Protein AF-A0A672PD47-F1 (afdb_monomer_lite)

Structure (mmCIF, N/CA/C/O backbone):
data_AF-A0A672PD47-F1
#
_entry.id   AF-A0A672PD47-F1
#
loop_
_atom_site.group_PDB
_atom_site.id
_atom_site.type_symbol
_atom_site.label_atom_id
_atom_site.label_alt_id
_atom_site.label_comp_id
_atom_site.label_asym_id
_atom_site.label_entity_id
_atom_site.label_seq_id
_atom_site.pdbx_PDB_ins_code
_atom_site.Cartn_x
_atom_site.Cartn_y
_atom_site.Cartn_z
_atom_site.occupancy
_atom_site.B_iso_or_equiv
_atom_site.auth_seq_id
_atom_site.auth_comp_id
_atom_site.auth_asym_id
_atom_site.auth_atom_id
_atom_site.pdbx_PDB_model_num
ATOM 1 N N . SER A 1 1 ? -25.759 5.095 64.715 1.00 36.44 1 SER A N 1
ATOM 2 C CA . SER A 1 1 ? -26.522 5.433 63.502 1.00 36.44 1 SER A CA 1
ATOM 3 C C . SER A 1 1 ? -25.606 6.297 62.651 1.00 36.44 1 SER A C 1
ATOM 5 O O . SER A 1 1 ? -25.294 7.390 63.095 1.00 36.44 1 SER A O 1
ATOM 7 N N . SER A 1 2 ? -24.822 5.686 61.756 1.00 40.41 2 SER A N 1
ATOM 8 C CA . SER A 1 2 ? -25.106 5.588 60.304 1.00 40.41 2 SER A CA 1
ATOM 9 C C . SER A 1 2 ? -24.902 6.969 59.649 1.00 40.41 2 SER A C 1
ATOM 11 O O . SER A 1 2 ? -25.574 7.904 60.049 1.00 40.41 2 SER A O 1
ATOM 13 N N . GLN A 1 3 ? -23.999 7.215 58.695 1.00 40.12 3 GLN A N 1
ATOM 14 C CA . GLN A 1 3 ? -23.581 6.415 57.541 1.00 40.12 3 GLN A CA 1
ATOM 15 C C . GLN A 1 3 ? -22.171 6.828 57.069 1.00 40.12 3 GLN A C 1
ATOM 17 O O . GLN A 1 3 ? -21.961 7.986 56.721 1.00 40.12 3 GLN A O 1
ATOM 22 N N . ASP A 1 4 ? -21.265 5.859 56.930 1.00 45.44 4 ASP A N 1
ATOM 23 C CA . ASP A 1 4 ? -20.184 5.916 55.942 1.00 45.44 4 ASP A CA 1
ATOM 24 C C . ASP A 1 4 ? -20.717 5.305 54.641 1.00 45.44 4 ASP A C 1
ATOM 26 O O . ASP A 1 4 ? -21.061 4.125 54.590 1.00 45.44 4 ASP A O 1
ATOM 30 N N . SER A 1 5 ? -20.832 6.106 53.581 1.00 48.75 5 SER A N 1
ATOM 31 C CA . SER A 1 5 ? -21.160 5.597 52.242 1.00 48.75 5 SER A CA 1
ATOM 32 C C . SER A 1 5 ? -20.504 6.433 51.147 1.00 48.75 5 SER A C 1
ATOM 34 O O . SER A 1 5 ? -21.149 7.181 50.423 1.00 48.75 5 SER A O 1
ATOM 36 N N . ARG A 1 6 ? -19.188 6.276 50.990 1.00 43.69 6 ARG A N 1
ATOM 37 C CA . ARG A 1 6 ? -18.499 6.562 49.723 1.00 43.69 6 ARG A CA 1
ATOM 38 C C . ARG A 1 6 ? -17.423 5.510 49.468 1.00 43.69 6 ARG A C 1
ATOM 40 O O . ARG A 1 6 ? -16.231 5.771 49.559 1.00 43.69 6 ARG A O 1
ATOM 47 N N . SER A 1 7 ? -17.875 4.298 49.148 1.00 48.19 7 SER A N 1
ATOM 48 C CA . SER A 1 7 ? -17.037 3.314 48.462 1.00 48.19 7 SER A CA 1
ATOM 49 C C . SER A 1 7 ? -17.018 3.675 46.979 1.00 48.19 7 SER A C 1
ATOM 51 O O . SER A 1 7 ? -17.976 3.435 46.244 1.00 48.19 7 SER A O 1
ATOM 53 N N . THR A 1 8 ? -15.958 4.362 46.564 1.00 48.56 8 THR A N 1
ATOM 54 C CA . THR A 1 8 ? -15.768 4.820 45.189 1.00 48.56 8 THR A CA 1
ATOM 55 C C . THR A 1 8 ? -15.197 3.673 44.355 1.00 48.56 8 THR A C 1
ATOM 57 O O . THR A 1 8 ? -14.010 3.357 44.407 1.00 48.56 8 THR A O 1
ATOM 60 N N . CYS A 1 9 ? -16.072 3.042 43.577 1.00 49.19 9 CYS A N 1
ATOM 61 C CA . CYS A 1 9 ? -15.760 2.058 42.548 1.00 49.19 9 CYS A CA 1
ATOM 62 C C . CYS A 1 9 ? -15.026 2.737 41.366 1.00 49.19 9 CYS A C 1
ATOM 64 O O . CYS A 1 9 ? -15.639 3.067 40.358 1.00 49.19 9 CYS A O 1
ATOM 66 N N . CYS A 1 10 ? -13.721 3.005 41.500 1.00 54.19 10 CYS A N 1
ATOM 67 C CA . CYS A 1 10 ? -12.899 3.637 40.447 1.00 54.19 10 CYS A CA 1
ATOM 68 C C . CYS A 1 10 ? -11.771 2.747 39.905 1.00 54.19 10 CYS A C 1
ATOM 70 O O . CYS A 1 10 ? -10.935 3.216 39.137 1.00 54.19 10 CYS A O 1
ATOM 72 N N . VAL A 1 11 ? -11.748 1.458 40.248 1.00 57.31 11 VAL A N 1
ATOM 73 C CA . VAL A 1 11 ? -10.647 0.541 39.887 1.00 57.31 11 VAL A CA 1
ATOM 74 C C . VAL A 1 11 ? -10.564 0.269 38.367 1.00 57.31 11 VAL A C 1
ATOM 76 O O . VAL A 1 11 ? -9.574 -0.273 37.894 1.00 57.31 11 VAL A O 1
ATOM 79 N N . GLY A 1 12 ? -11.554 0.698 37.571 1.00 53.75 12 GLY A N 1
ATOM 80 C CA . GLY A 1 12 ? -11.555 0.552 36.107 1.00 53.75 12 GLY A CA 1
ATOM 81 C C . GLY A 1 12 ? -11.133 1.790 35.302 1.00 53.75 12 GLY A C 1
ATOM 82 O O . GLY A 1 12 ? -10.691 1.642 34.168 1.00 53.75 12 GLY A O 1
ATOM 83 N N . LEU A 1 13 ? -11.237 3.007 35.851 1.00 55.78 13 LEU A N 1
ATOM 84 C CA . LEU A 1 13 ? -11.046 4.244 35.069 1.00 55.78 13 LEU A CA 1
ATOM 85 C C . LEU A 1 13 ? -9.595 4.451 34.603 1.00 55.78 13 LEU A C 1
ATOM 87 O O . LEU A 1 13 ? -9.382 4.999 33.524 1.00 55.78 13 LEU A O 1
ATOM 91 N N . GLY A 1 14 ? -8.614 3.981 35.383 1.00 62.50 14 GLY A N 1
ATOM 92 C CA . GLY A 1 14 ? -7.202 3.988 34.980 1.00 62.50 14 GLY A CA 1
ATOM 93 C C . GLY A 1 14 ? -6.953 3.098 33.762 1.00 62.50 14 GLY A C 1
ATOM 94 O O . GLY A 1 14 ? -6.433 3.566 32.759 1.00 62.50 14 GLY A O 1
ATOM 95 N N . ALA A 1 15 ? -7.458 1.860 33.792 1.00 65.06 15 ALA A N 1
ATOM 96 C CA . ALA A 1 15 ? -7.307 0.914 32.688 1.00 65.06 15 ALA A CA 1
ATOM 97 C C . ALA A 1 15 ? -7.985 1.392 31.390 1.00 65.06 15 ALA A C 1
ATOM 99 O O . ALA A 1 15 ? -7.441 1.196 30.308 1.00 65.06 15 ALA A O 1
ATOM 100 N N . PHE A 1 16 ? -9.147 2.052 31.474 1.00 64.50 16 PHE A N 1
ATOM 101 C CA . PHE A 1 16 ? -9.796 2.637 30.293 1.00 64.50 16 PHE A CA 1
ATOM 102 C C . PHE A 1 16 ? -9.000 3.805 29.702 1.00 64.50 16 PHE A C 1
ATOM 104 O O . PHE A 1 16 ? -8.825 3.854 28.485 1.00 64.50 16 PHE A O 1
ATOM 111 N N . ARG A 1 17 ? -8.480 4.708 30.545 1.00 71.62 17 ARG A N 1
ATOM 112 C CA . ARG A 1 17 ? -7.630 5.820 30.095 1.00 71.62 17 ARG A CA 1
ATOM 113 C C . ARG A 1 17 ? -6.349 5.305 29.437 1.00 71.62 17 ARG A C 1
ATOM 115 O O . ARG A 1 17 ? -5.978 5.805 28.382 1.00 71.62 17 ARG A O 1
ATOM 122 N N . ASP A 1 18 ? -5.717 4.286 30.011 1.00 80.94 18 ASP A N 1
ATOM 123 C CA . ASP A 1 18 ? -4.495 3.699 29.454 1.00 80.94 18 ASP A CA 1
ATOM 124 C C . ASP A 1 18 ? -4.749 3.053 28.081 1.00 80.94 18 ASP A C 1
ATOM 126 O O . ASP A 1 18 ? -3.941 3.201 27.164 1.00 80.94 18 ASP A O 1
ATOM 130 N N . VAL A 1 19 ? -5.901 2.394 27.899 1.00 84.12 19 VAL A N 1
ATOM 131 C CA . VAL A 1 19 ? -6.319 1.832 26.602 1.00 84.12 19 VAL A CA 1
ATOM 132 C C . VAL A 1 19 ? -6.613 2.930 25.576 1.00 84.12 19 VAL A C 1
ATOM 134 O O . VAL A 1 19 ? -6.265 2.774 24.405 1.00 84.12 19 VAL A O 1
ATOM 137 N N . GLU A 1 20 ? -7.228 4.038 25.988 1.00 84.38 20 GLU A N 1
ATOM 138 C CA . GLU A 1 20 ? -7.528 5.169 25.107 1.00 84.38 20 GLU A CA 1
ATOM 139 C C . GLU A 1 20 ? -6.249 5.884 24.650 1.00 84.38 20 GLU A C 1
ATOM 141 O O . GLU A 1 20 ? -6.052 6.054 23.447 1.00 84.38 20 GLU A O 1
ATOM 146 N N . VAL A 1 21 ? -5.337 6.190 25.580 1.00 88.69 21 VAL A N 1
ATOM 147 C CA . VAL A 1 21 ? -4.015 6.770 25.281 1.00 88.69 21 VAL A CA 1
ATOM 148 C C . VAL A 1 21 ? -3.218 5.837 24.370 1.00 88.69 21 VAL A C 1
ATOM 150 O O . VAL A 1 21 ? -2.657 6.265 23.359 1.00 88.69 21 VAL A O 1
ATOM 153 N N . PHE A 1 22 ? -3.213 4.535 24.664 1.00 89.19 22 PHE A N 1
ATOM 154 C CA . PHE A 1 22 ? -2.559 3.554 23.805 1.00 89.19 22 PHE A CA 1
ATOM 155 C C . PHE A 1 22 ? -3.149 3.565 22.385 1.00 89.19 22 PHE A C 1
ATOM 157 O O . PHE A 1 22 ? -2.417 3.688 21.403 1.00 89.19 22 PHE A O 1
ATOM 164 N N . SER A 1 23 ? -4.475 3.476 22.265 1.00 88.19 23 SER A N 1
ATOM 165 C CA . SER A 1 23 ? -5.168 3.332 20.983 1.00 88.19 23 SER A CA 1
ATOM 166 C C . SER A 1 23 ? -5.149 4.603 20.128 1.00 88.19 23 SER A C 1
ATOM 168 O O . SER A 1 23 ? -5.022 4.511 18.904 1.00 88.19 23 SER A O 1
ATOM 170 N N . HIS A 1 24 ? -5.291 5.777 20.743 1.00 90.56 24 HIS A N 1
ATOM 171 C CA . HIS A 1 24 ? -5.546 7.039 20.042 1.00 90.56 24 HIS A CA 1
ATOM 172 C C . HIS A 1 24 ? -4.387 8.038 20.081 1.00 90.56 24 HIS A C 1
ATOM 174 O O . HIS A 1 24 ? -4.416 8.991 19.305 1.00 90.56 24 HIS A O 1
ATOM 180 N N . GLU A 1 25 ? -3.352 7.809 20.891 1.00 91.94 25 GLU A N 1
ATOM 181 C CA . GLU A 1 25 ? -2.162 8.670 20.930 1.00 91.94 25 GLU A CA 1
ATOM 182 C C . GLU A 1 25 ? -0.901 7.887 20.550 1.00 91.94 25 GLU A C 1
ATOM 184 O O . GLU A 1 25 ? -0.205 8.234 19.589 1.00 91.94 25 GLU A O 1
ATOM 189 N N . PHE A 1 26 ? -0.632 6.780 21.247 1.00 94.75 26 PHE A N 1
ATOM 190 C CA . PHE A 1 26 ? 0.583 5.995 21.032 1.00 94.75 26 PHE A CA 1
ATOM 191 C C . PHE A 1 26 ? 0.586 5.286 19.673 1.00 94.75 26 PHE A C 1
ATOM 193 O O . PHE A 1 26 ? 1.516 5.474 18.887 1.00 94.75 26 PHE A O 1
ATOM 200 N N . LEU A 1 27 ? -0.451 4.499 19.362 1.00 96.25 27 LEU A N 1
ATOM 201 C CA . LEU A 1 27 ? -0.507 3.739 18.110 1.00 96.25 27 LEU A CA 1
ATOM 202 C C . LEU A 1 27 ? -0.446 4.625 16.850 1.00 96.25 27 LEU A C 1
ATOM 204 O O . LEU A 1 27 ? 0.333 4.286 15.957 1.00 96.25 27 LEU A O 1
ATOM 208 N N . PRO A 1 28 ? -1.180 5.753 16.750 1.00 96.56 28 PRO A N 1
ATOM 209 C CA . PRO A 1 28 ? -1.019 6.682 15.632 1.00 96.56 28 PRO A CA 1
ATOM 210 C C . PRO A 1 28 ? 0.416 7.201 15.497 1.00 96.56 28 PRO A C 1
ATOM 212 O O . PRO A 1 28 ? 0.975 7.174 14.405 1.00 96.56 28 PRO A O 1
ATOM 215 N N . THR A 1 29 ? 1.061 7.567 16.609 1.00 96.94 29 THR A N 1
ATOM 216 C CA . THR A 1 29 ? 2.455 8.044 16.604 1.00 96.94 29 THR A CA 1
ATOM 217 C C . THR A 1 29 ? 3.435 6.976 16.104 1.00 96.94 29 THR A C 1
ATOM 219 O O . THR A 1 29 ? 4.359 7.276 15.341 1.00 96.94 29 THR A O 1
ATOM 222 N N . VAL A 1 30 ? 3.228 5.715 16.499 1.00 97.38 30 VAL A N 1
ATOM 223 C CA . VAL A 1 30 ? 4.020 4.576 16.010 1.00 97.38 30 VAL A CA 1
ATOM 224 C C . VAL A 1 30 ? 3.824 4.389 14.509 1.00 97.38 30 VAL A C 1
ATOM 226 O O . VAL A 1 30 ? 4.810 4.285 13.782 1.00 97.38 30 VAL A O 1
ATOM 229 N N . VAL A 1 31 ? 2.576 4.387 14.032 1.00 97.62 31 VAL A N 1
ATOM 230 C CA . VAL A 1 31 ? 2.265 4.275 12.599 1.00 97.62 31 VAL A CA 1
ATOM 231 C C . VAL A 1 31 ? 2.925 5.391 11.802 1.00 97.62 31 VAL A C 1
ATOM 233 O O . VAL A 1 31 ? 3.576 5.104 10.803 1.00 97.62 31 VAL A O 1
ATOM 236 N N . GLU A 1 32 ? 2.811 6.639 12.248 1.00 97.94 32 GLU A N 1
ATOM 237 C CA . GLU A 1 32 ? 3.392 7.783 11.543 1.00 97.94 32 GLU A CA 1
ATOM 238 C C . GLU A 1 32 ? 4.923 7.690 11.488 1.00 97.94 32 GLU A C 1
ATOM 240 O O . GLU A 1 32 ? 5.535 7.954 10.454 1.00 97.94 32 GLU A O 1
ATOM 245 N N . SER A 1 33 ? 5.554 7.209 12.564 1.00 98.12 33 SER A N 1
ATOM 246 C CA . SER A 1 33 ? 7.000 6.956 12.592 1.00 98.12 33 SER A CA 1
ATOM 247 C C . SER A 1 33 ? 7.418 5.847 11.618 1.00 98.12 33 SER A C 1
ATOM 249 O O . SER A 1 33 ? 8.464 5.953 10.973 1.00 98.12 33 SER A O 1
ATOM 251 N N . LEU A 1 34 ? 6.608 4.791 11.485 1.00 98.44 34 LEU A N 1
ATOM 252 C CA . LEU A 1 34 ? 6.838 3.714 10.519 1.00 98.44 34 LEU A CA 1
ATOM 253 C C . LEU A 1 34 ? 6.642 4.199 9.077 1.00 98.44 34 LEU A C 1
ATOM 255 O O . LEU A 1 34 ? 7.463 3.872 8.222 1.00 98.44 34 LEU A O 1
ATOM 259 N N . LEU A 1 35 ? 5.614 5.009 8.810 1.00 98.38 35 LEU A N 1
ATOM 260 C CA . LEU A 1 35 ? 5.390 5.615 7.496 1.00 98.38 35 LEU A CA 1
ATOM 261 C C . LEU A 1 35 ? 6.550 6.538 7.115 1.00 98.38 35 LEU A C 1
ATOM 263 O O . LEU A 1 35 ? 7.093 6.416 6.022 1.00 98.38 35 LEU A O 1
ATOM 267 N N . PHE A 1 36 ? 7.000 7.392 8.035 1.00 98.31 36 PHE A N 1
ATOM 268 C CA . PHE A 1 36 ? 8.175 8.233 7.819 1.00 98.31 36 PHE A CA 1
ATOM 269 C C . PHE A 1 36 ? 9.435 7.407 7.524 1.00 98.31 36 PHE A C 1
ATOM 271 O O . PHE A 1 36 ? 10.204 7.732 6.618 1.00 98.31 36 PHE A O 1
ATOM 278 N N . LEU A 1 37 ? 9.662 6.319 8.267 1.00 98.31 37 LEU A N 1
ATOM 279 C CA . LEU A 1 37 ? 10.791 5.427 8.012 1.00 98.31 37 LEU A CA 1
ATOM 280 C C . LEU A 1 37 ? 10.692 4.777 6.626 1.00 98.31 37 LEU A C 1
ATOM 282 O O . LEU A 1 37 ? 11.687 4.749 5.903 1.00 98.31 37 LEU A O 1
ATOM 286 N N . ALA A 1 38 ? 9.513 4.286 6.247 1.00 98.00 38 ALA A N 1
ATOM 287 C CA . ALA A 1 38 ? 9.281 3.691 4.938 1.00 98.00 38 ALA A CA 1
ATOM 288 C C . ALA A 1 38 ? 9.515 4.703 3.804 1.00 98.00 38 ALA A C 1
ATOM 290 O O . ALA A 1 38 ? 10.200 4.384 2.836 1.00 98.00 38 ALA A O 1
ATOM 291 N N . ASP A 1 39 ? 9.059 5.945 3.964 1.00 97.25 39 ASP A N 1
ATOM 292 C CA . ASP A 1 39 ? 9.285 7.045 3.017 1.00 97.25 39 ASP A CA 1
ATOM 293 C C . ASP A 1 39 ? 10.779 7.328 2.8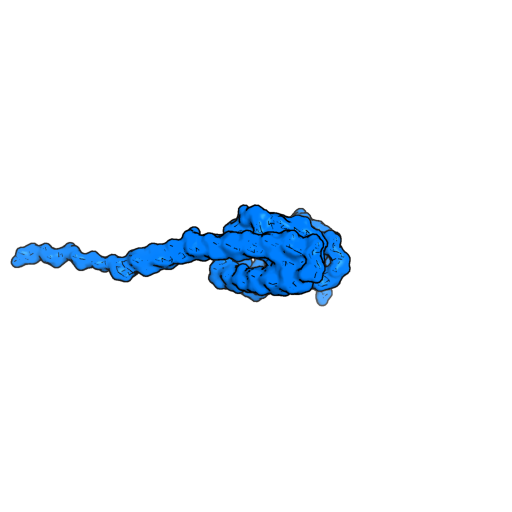42 1.00 97.25 39 ASP A C 1
ATOM 295 O O . ASP A 1 39 ? 11.287 7.437 1.726 1.00 97.25 39 ASP A O 1
ATOM 299 N N . ARG A 1 40 ? 11.546 7.326 3.935 1.00 96.19 40 ARG A N 1
ATOM 300 C CA . ARG A 1 40 ? 13.007 7.459 3.855 1.00 96.19 40 ARG A CA 1
ATOM 301 C C . ARG A 1 40 ? 13.690 6.272 3.184 1.00 96.19 40 ARG A C 1
ATOM 303 O O . ARG A 1 40 ? 14.683 6.484 2.492 1.00 96.19 40 ARG A O 1
ATOM 310 N N . LEU A 1 41 ? 13.216 5.049 3.416 1.00 96.69 41 LEU A N 1
ATOM 311 C CA . LEU A 1 41 ? 13.765 3.849 2.779 1.00 96.69 41 LEU A CA 1
ATOM 312 C C . LEU A 1 41 ? 13.490 3.860 1.275 1.00 96.69 41 LEU A C 1
ATOM 314 O O . LEU A 1 41 ? 14.417 3.654 0.499 1.00 96.69 41 LEU A O 1
ATOM 318 N N . MET A 1 42 ? 12.263 4.193 0.868 1.00 95.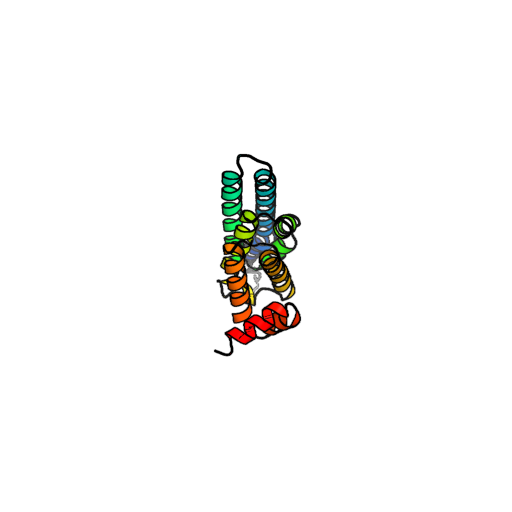75 42 MET A N 1
ATOM 319 C CA . MET A 1 42 ? 11.885 4.351 -0.536 1.00 95.75 42 MET A CA 1
ATOM 320 C C . MET A 1 42 ? 12.742 5.419 -1.225 1.00 95.75 42 MET A C 1
ATOM 322 O O . MET A 1 42 ? 13.405 5.130 -2.216 1.00 95.75 42 MET A O 1
ATOM 326 N N . ASN A 1 43 ? 12.812 6.630 -0.664 1.00 93.94 43 ASN A N 1
ATOM 327 C CA . ASN A 1 43 ? 13.582 7.730 -1.256 1.00 93.94 43 ASN A CA 1
ATOM 328 C C . ASN A 1 43 ? 15.096 7.459 -1.308 1.00 93.94 43 ASN A C 1
ATOM 330 O O . ASN A 1 43 ? 15.808 8.086 -2.090 1.00 93.94 43 ASN A O 1
ATOM 334 N N . ARG A 1 44 ? 15.604 6.533 -0.484 1.00 92.25 44 ARG A N 1
ATOM 335 C CA . ARG A 1 44 ? 16.980 6.030 -0.585 1.00 92.25 44 ARG A CA 1
ATOM 336 C C . ARG A 1 44 ? 17.129 4.916 -1.609 1.00 92.25 44 ARG A C 1
ATOM 338 O O . ARG A 1 44 ? 18.179 4.842 -2.221 1.00 92.25 44 ARG A O 1
ATOM 345 N N . ALA A 1 45 ? 16.120 4.069 -1.795 1.00 91.44 45 ALA A N 1
ATOM 346 C CA . ALA A 1 45 ? 16.168 2.976 -2.757 1.00 91.44 45 ALA A CA 1
ATOM 347 C C . ALA A 1 45 ? 16.251 3.493 -4.199 1.00 91.44 45 ALA A C 1
ATOM 349 O O . ALA A 1 45 ? 17.153 3.099 -4.931 1.00 91.44 45 ALA A O 1
ATOM 350 N N . LEU A 1 46 ? 15.338 4.393 -4.584 1.00 87.62 46 LEU A N 1
ATOM 351 C CA . LEU A 1 46 ? 15.142 4.824 -5.975 1.00 87.62 46 LEU A CA 1
ATOM 352 C C . LEU A 1 46 ? 16.412 5.368 -6.674 1.00 87.62 46 LEU A C 1
ATOM 354 O O . LEU A 1 46 ? 16.607 5.053 -7.846 1.00 87.62 46 LEU A O 1
ATOM 358 N N . PRO A 1 47 ? 17.293 6.151 -6.016 1.00 86.00 47 PRO A N 1
ATOM 359 C CA . PRO A 1 47 ? 18.522 6.641 -6.646 1.00 86.00 47 PRO A CA 1
ATOM 360 C C . PRO A 1 47 ? 19.770 5.747 -6.462 1.00 86.00 47 PRO A C 1
ATOM 362 O O . PRO A 1 47 ? 20.827 6.101 -6.985 1.00 86.00 47 PRO A O 1
ATOM 365 N N . ASP A 1 48 ? 19.717 4.647 -5.697 1.00 80.06 48 ASP A N 1
ATOM 366 C CA . ASP A 1 48 ? 20.914 4.003 -5.118 1.00 80.06 48 ASP A CA 1
ATOM 367 C C . ASP A 1 48 ? 21.226 2.601 -5.692 1.00 80.06 48 ASP A C 1
ATOM 369 O O . ASP A 1 48 ? 20.352 1.829 -6.082 1.00 80.06 48 ASP A O 1
ATOM 373 N N . LYS A 1 49 ? 22.510 2.216 -5.670 1.00 70.94 49 LYS A N 1
ATOM 374 C CA . LYS A 1 49 ? 23.000 0.860 -5.983 1.00 70.94 49 LYS A CA 1
ATOM 375 C C . LYS A 1 49 ? 22.528 -0.190 -4.969 1.00 70.94 49 LYS A C 1
ATOM 377 O O . LYS A 1 49 ? 22.559 -1.380 -5.274 1.00 70.94 49 LYS A O 1
ATOM 382 N N . ALA A 1 50 ? 22.099 0.235 -3.778 1.00 83.06 50 ALA A N 1
ATOM 383 C CA . ALA A 1 50 ? 21.548 -0.623 -2.727 1.00 83.06 50 ALA A CA 1
ATOM 384 C C . ALA A 1 50 ? 20.021 -0.837 -2.828 1.00 83.06 50 ALA A C 1
ATOM 386 O O . ALA A 1 50 ? 19.402 -1.274 -1.856 1.00 83.06 50 ALA A O 1
ATOM 387 N N . TYR A 1 51 ? 19.411 -0.552 -3.988 1.00 91.50 51 TYR A N 1
ATOM 388 C CA . TYR A 1 51 ? 17.966 -0.649 -4.237 1.00 91.50 51 TYR A CA 1
ATOM 389 C C . TYR A 1 51 ? 17.315 -1.898 -3.618 1.00 91.50 51 TYR A C 1
ATOM 391 O O . TYR A 1 51 ? 16.415 -1.781 -2.790 1.00 91.50 51 TYR A O 1
ATOM 399 N N . ASN A 1 52 ? 17.833 -3.094 -3.924 1.00 92.94 52 ASN A N 1
ATOM 400 C CA . ASN A 1 52 ? 17.258 -4.359 -3.448 1.00 92.94 52 ASN A CA 1
ATOM 401 C C . ASN A 1 52 ? 17.227 -4.476 -1.915 1.00 92.94 52 ASN A C 1
ATOM 403 O O . ASN A 1 52 ? 16.272 -5.007 -1.345 1.00 92.94 52 ASN A O 1
ATOM 407 N N . GLU A 1 53 ? 18.266 -3.990 -1.232 1.00 94.56 53 GLU A N 1
ATOM 408 C CA . GLU A 1 53 ? 18.331 -4.017 0.230 1.00 94.56 53 GLU A CA 1
ATOM 409 C C . GLU A 1 53 ? 17.333 -3.024 0.833 1.00 94.56 53 GLU A C 1
ATOM 411 O O . GLU A 1 53 ? 16.566 -3.381 1.731 1.00 94.56 53 GLU A O 1
ATOM 416 N N . MET A 1 54 ? 17.282 -1.803 0.298 1.00 95.50 54 MET A N 1
ATOM 417 C CA . MET A 1 54 ? 16.375 -0.760 0.780 1.00 95.50 54 MET A CA 1
ATOM 418 C C . MET A 1 54 ? 14.906 -1.125 0.544 1.00 95.50 54 MET A C 1
ATOM 420 O O . MET A 1 54 ? 14.093 -0.966 1.454 1.00 95.50 54 MET A O 1
ATOM 424 N N . ILE A 1 55 ? 14.569 -1.699 -0.615 1.00 96.25 55 ILE A N 1
ATOM 425 C CA . ILE A 1 55 ? 13.231 -2.234 -0.904 1.00 96.25 55 ILE A CA 1
ATOM 426 C C . ILE A 1 55 ? 12.888 -3.412 0.020 1.00 96.25 55 ILE A C 1
ATOM 428 O O . ILE A 1 55 ? 11.755 -3.521 0.495 1.00 96.25 55 ILE A O 1
ATOM 432 N N . CYS A 1 56 ? 13.852 -4.278 0.350 1.00 96.12 56 CYS A N 1
ATOM 433 C CA . CYS A 1 56 ? 13.635 -5.357 1.316 1.00 96.12 56 CYS A CA 1
ATOM 434 C C . CYS A 1 56 ? 13.301 -4.811 2.716 1.00 96.12 56 CYS A C 1
ATOM 436 O O . CYS A 1 56 ? 12.373 -5.294 3.371 1.00 96.12 56 CYS A O 1
ATOM 438 N N . LEU A 1 57 ? 14.014 -3.777 3.173 1.00 97.50 57 LEU A N 1
ATOM 439 C CA . LEU A 1 57 ? 13.711 -3.102 4.438 1.00 97.50 57 LEU A CA 1
ATOM 440 C C . LEU A 1 57 ? 12.358 -2.384 4.385 1.00 97.50 57 LEU A C 1
ATOM 442 O O . LEU A 1 57 ? 11.572 -2.505 5.323 1.00 97.50 57 LEU A O 1
ATOM 446 N N . PHE A 1 58 ? 12.064 -1.695 3.281 1.00 97.56 58 PHE A N 1
ATOM 447 C CA . PHE A 1 58 ? 10.781 -1.040 3.041 1.00 97.56 58 PHE A CA 1
ATOM 448 C C . PHE A 1 58 ? 9.620 -2.029 3.180 1.00 97.56 58 PHE A C 1
ATOM 450 O O . PHE A 1 58 ? 8.689 -1.781 3.947 1.00 97.56 58 PHE A O 1
ATOM 457 N N . ARG A 1 59 ? 9.727 -3.199 2.536 1.00 97.81 59 ARG A N 1
ATOM 458 C CA . ARG A 1 59 ? 8.740 -4.280 2.637 1.00 97.81 59 ARG A CA 1
ATOM 459 C C . ARG A 1 59 ? 8.516 -4.722 4.081 1.00 97.81 59 ARG A C 1
ATOM 461 O O . ARG A 1 59 ? 7.371 -4.797 4.502 1.00 97.81 59 ARG A O 1
ATOM 468 N N . LYS A 1 60 ? 9.577 -4.926 4.870 1.00 98.19 60 LYS A N 1
ATOM 469 C CA . LYS A 1 60 ? 9.451 -5.306 6.293 1.00 98.19 60 LYS A CA 1
ATOM 470 C C . LYS A 1 60 ? 8.715 -4.253 7.126 1.00 98.19 60 LYS A C 1
ATOM 472 O O . LYS A 1 60 ? 7.936 -4.600 8.019 1.00 98.19 60 LYS A O 1
ATOM 477 N N . VAL A 1 61 ? 8.960 -2.969 6.854 1.00 98.12 61 VAL A N 1
ATOM 478 C CA . VAL A 1 61 ? 8.250 -1.874 7.532 1.00 98.12 61 VAL A CA 1
ATOM 479 C C . VAL A 1 61 ? 6.774 -1.884 7.134 1.00 98.12 61 VAL A C 1
ATOM 481 O O . VAL A 1 61 ? 5.909 -1.833 8.006 1.00 98.12 61 VAL A O 1
ATOM 484 N N . PHE A 1 62 ? 6.478 -2.043 5.845 1.00 97.25 62 PHE A N 1
ATOM 485 C CA . PHE A 1 62 ? 5.111 -2.138 5.335 1.00 97.25 62 PHE A CA 1
ATOM 486 C C . PHE A 1 62 ? 4.352 -3.367 5.845 1.00 97.25 62 PHE A C 1
ATOM 488 O O . PHE A 1 62 ? 3.181 -3.253 6.198 1.00 97.25 62 PHE A O 1
ATOM 495 N N . ASP A 1 63 ? 5.012 -4.516 5.980 1.00 96.56 63 ASP A N 1
ATOM 496 C CA . ASP A 1 63 ? 4.428 -5.708 6.600 1.00 96.56 63 ASP A CA 1
ATOM 497 C C . ASP A 1 63 ? 4.032 -5.432 8.060 1.00 96.56 63 ASP A C 1
ATOM 499 O O . ASP A 1 63 ? 2.956 -5.836 8.509 1.00 96.56 63 ASP A O 1
ATOM 503 N N . SER A 1 64 ? 4.866 -4.683 8.791 1.00 97.06 64 SER A N 1
ATOM 504 C CA . SER A 1 64 ? 4.584 -4.271 10.173 1.00 97.06 64 SER A CA 1
ATOM 505 C C . SER A 1 64 ? 3.403 -3.298 10.250 1.00 97.06 64 SER A C 1
ATOM 507 O O . SER A 1 64 ? 2.523 -3.465 11.098 1.00 97.06 64 SER A O 1
ATOM 509 N N . ILE A 1 65 ? 3.342 -2.319 9.339 1.00 97.38 65 ILE A N 1
ATOM 510 C CA . ILE A 1 65 ? 2.201 -1.400 9.210 1.00 97.38 65 ILE A CA 1
ATOM 511 C C . ILE A 1 65 ? 0.930 -2.201 8.905 1.00 97.38 65 ILE A C 1
ATOM 513 O O . ILE A 1 65 ? -0.063 -2.075 9.618 1.00 97.38 65 ILE A O 1
ATOM 517 N N . GLY A 1 66 ? 0.967 -3.079 7.902 1.00 95.25 66 GLY A N 1
ATOM 518 C CA . GLY A 1 66 ? -0.164 -3.911 7.505 1.00 95.25 66 GLY A CA 1
ATOM 519 C C . GLY A 1 66 ? -0.669 -4.805 8.636 1.00 95.25 66 GLY A C 1
ATOM 520 O O . GLY A 1 66 ? -1.879 -4.910 8.848 1.00 95.25 66 GLY A O 1
ATOM 521 N N . TRP A 1 67 ? 0.236 -5.407 9.413 1.00 94.31 67 TRP A N 1
ATOM 522 C CA . TRP A 1 67 ? -0.131 -6.160 10.612 1.00 94.31 67 TRP A CA 1
ATOM 523 C C . TRP A 1 67 ? -0.867 -5.278 11.626 1.00 94.31 67 TRP A C 1
ATOM 525 O O . TRP A 1 67 ? -1.941 -5.652 12.103 1.00 94.31 67 TRP A O 1
ATOM 535 N N . LEU A 1 68 ? -0.343 -4.081 11.899 1.00 94.62 68 LEU A N 1
ATOM 536 C CA . LEU A 1 68 ? -0.936 -3.168 12.867 1.00 94.62 68 LEU A CA 1
ATOM 537 C C . LEU A 1 68 ? -2.325 -2.687 12.425 1.00 94.62 68 LEU A C 1
ATOM 539 O O . LEU A 1 68 ? -3.254 -2.691 13.231 1.00 94.62 68 LEU A O 1
ATOM 543 N N . LEU A 1 69 ? -2.505 -2.365 11.141 1.00 93.56 69 LEU A N 1
ATOM 544 C CA . LEU A 1 69 ? -3.794 -1.958 10.571 1.00 93.56 69 LEU A CA 1
ATOM 545 C C . LEU A 1 69 ? -4.849 -3.068 10.616 1.00 93.56 69 LEU A C 1
ATOM 547 O O . LEU A 1 69 ? -6.034 -2.791 10.807 1.00 93.56 69 LEU A O 1
ATOM 551 N N . ARG A 1 70 ? -4.436 -4.333 10.472 1.00 90.69 70 ARG A N 1
ATOM 552 C CA . ARG A 1 70 ? -5.345 -5.483 10.594 1.00 90.69 70 ARG A CA 1
ATOM 553 C C . ARG A 1 70 ? -5.878 -5.646 12.014 1.00 90.69 70 ARG A C 1
ATOM 555 O O . ARG A 1 70 ? -7.040 -6.015 12.183 1.00 90.69 70 ARG A O 1
ATOM 562 N N . VAL A 1 71 ? -5.039 -5.396 13.019 1.00 90.00 71 VAL A N 1
ATOM 563 C CA . VAL A 1 71 ? -5.422 -5.491 14.436 1.00 90.00 71 VAL A CA 1
ATOM 564 C C . VAL A 1 71 ? -6.200 -4.243 14.876 1.00 90.00 71 VAL A C 1
ATOM 566 O O . VAL A 1 71 ? -7.227 -4.357 15.547 1.00 90.00 71 VAL A O 1
ATOM 569 N N . HIS A 1 72 ? -5.761 -3.062 14.440 1.00 91.38 72 HIS A N 1
ATOM 570 C CA . HIS A 1 72 ? -6.265 -1.751 14.846 1.00 91.38 72 HIS A CA 1
ATOM 571 C C . HIS A 1 72 ? -6.793 -0.967 13.638 1.00 91.38 72 HIS A C 1
ATOM 573 O O . HIS A 1 72 ? -6.189 -0.011 13.156 1.00 91.38 72 HIS A O 1
ATOM 579 N N . THR A 1 73 ? -7.963 -1.371 13.144 1.00 90.50 73 THR A N 1
ATOM 580 C CA . THR A 1 73 ? -8.548 -0.851 11.893 1.00 90.50 73 THR A CA 1
ATOM 581 C C . THR A 1 73 ? -8.837 0.650 11.905 1.00 90.50 73 THR A C 1
ATOM 583 O O . THR A 1 73 ? -8.936 1.259 10.843 1.00 90.50 73 THR A O 1
ATOM 586 N N . HIS A 1 74 ? -8.974 1.273 13.081 1.00 90.94 74 HIS A N 1
ATOM 587 C CA . HIS A 1 74 ? -9.177 2.723 13.190 1.00 90.94 74 HIS A CA 1
ATOM 588 C C . HIS A 1 74 ? -7.970 3.522 12.684 1.00 90.94 74 HIS A C 1
ATOM 590 O O . HIS A 1 74 ? -8.136 4.650 12.223 1.00 90.94 74 HIS A O 1
ATOM 596 N N . LEU A 1 75 ? -6.775 2.923 12.705 1.00 94.44 75 LEU A N 1
ATOM 597 C CA . LEU A 1 75 ? -5.541 3.537 12.220 1.00 94.44 75 LEU A CA 1
ATOM 598 C C . LEU A 1 75 ? -5.516 3.697 10.697 1.00 94.44 75 LEU A C 1
ATOM 600 O O . LEU A 1 75 ? -4.735 4.496 10.193 1.00 94.44 75 LEU A O 1
ATOM 604 N N . ILE A 1 76 ? -6.383 3.006 9.947 1.00 94.31 76 ILE A N 1
ATOM 605 C CA . ILE A 1 76 ? -6.409 3.113 8.480 1.00 94.31 76 ILE A CA 1
ATOM 606 C C . ILE A 1 76 ? -6.699 4.553 8.049 1.00 94.31 76 ILE A C 1
ATOM 608 O O . ILE A 1 76 ? -6.038 5.085 7.164 1.00 94.31 76 ILE A O 1
ATOM 612 N N . HIS A 1 77 ? -7.622 5.231 8.734 1.00 93.44 77 HIS A N 1
ATOM 613 C CA . HIS A 1 77 ? -7.895 6.645 8.475 1.00 93.44 77 HIS A CA 1
ATOM 614 C C . HIS A 1 77 ? -6.702 7.552 8.779 1.00 93.44 77 HIS A C 1
ATOM 616 O O . HIS A 1 77 ? -6.568 8.600 8.154 1.00 93.44 77 HIS A O 1
ATOM 622 N N . HIS A 1 78 ? -5.865 7.174 9.746 1.00 95.12 78 HIS A N 1
ATOM 623 C CA . HIS A 1 78 ? -4.651 7.913 10.065 1.00 95.12 78 HIS A CA 1
ATOM 624 C C . HIS A 1 78 ? -3.606 7.737 8.957 1.00 95.12 78 HIS A C 1
ATOM 626 O O . HIS A 1 78 ? -3.094 8.731 8.456 1.00 95.12 78 HIS A O 1
ATOM 632 N N . VAL A 1 79 ? -3.389 6.498 8.496 1.00 96.31 79 VAL A N 1
ATOM 633 C CA . VAL A 1 79 ? -2.474 6.191 7.384 1.00 96.31 79 VAL A CA 1
ATOM 634 C C . VAL A 1 79 ? -2.870 6.923 6.110 1.00 96.31 79 VAL A C 1
ATOM 636 O O . VAL A 1 79 ? -2.036 7.599 5.521 1.00 96.31 79 VAL A O 1
ATOM 639 N N . LEU A 1 80 ? -4.144 6.861 5.714 1.00 95.38 80 LEU A N 1
ATOM 640 C CA . LEU A 1 80 ? -4.616 7.489 4.475 1.00 95.38 80 LEU A CA 1
ATOM 641 C C . LEU A 1 80 ? -4.502 9.020 4.467 1.00 95.38 80 LEU A C 1
ATOM 643 O O . LEU A 1 80 ? -4.541 9.621 3.403 1.00 95.38 80 LEU A O 1
ATOM 647 N N . ARG A 1 81 ? -4.384 9.658 5.637 1.00 94.75 81 ARG A N 1
ATOM 648 C CA . ARG A 1 81 ? -4.194 11.114 5.765 1.00 94.75 81 ARG A CA 1
ATOM 649 C C . ARG A 1 81 ? -2.729 11.519 5.899 1.00 94.75 81 ARG A C 1
ATOM 651 O O . ARG A 1 81 ? -2.440 12.711 5.968 1.00 94.75 81 ARG A O 1
ATOM 658 N N . SER A 1 82 ? -1.824 10.555 6.028 1.00 96.69 82 SER A N 1
ATOM 659 C CA . SER A 1 82 ? -0.408 10.841 6.194 1.00 96.69 82 SER A CA 1
ATOM 660 C C . SER A 1 82 ? 0.193 11.262 4.859 1.00 96.69 82 SER A C 1
ATOM 662 O O . SER A 1 82 ? 0.084 10.546 3.865 1.00 96.69 82 SER A O 1
ATOM 664 N N . LYS A 1 83 ? 0.921 12.381 4.859 1.00 95.56 83 LYS A N 1
ATOM 665 C CA . LYS A 1 83 ? 1.704 12.836 3.698 1.00 95.56 83 LYS A CA 1
ATOM 666 C C . LYS A 1 83 ? 2.722 11.791 3.230 1.00 95.56 83 LYS A C 1
ATOM 668 O O . LYS A 1 83 ? 3.069 11.742 2.059 1.00 95.56 83 LYS A O 1
ATOM 673 N N . HIS A 1 84 ? 3.210 10.954 4.147 1.00 96.81 84 HIS A N 1
ATOM 674 C CA . HIS A 1 84 ? 4.140 9.883 3.807 1.00 96.81 84 HIS A CA 1
ATOM 675 C C . HIS A 1 84 ? 3.429 8.785 3.019 1.00 96.81 84 HIS A C 1
ATOM 677 O O . HIS A 1 84 ? 4.015 8.229 2.098 1.00 96.81 84 HIS A O 1
ATOM 683 N N . ASN A 1 85 ? 2.153 8.521 3.326 1.00 95.69 85 ASN A N 1
ATOM 684 C CA . ASN A 1 85 ? 1.346 7.594 2.543 1.00 95.69 85 ASN A CA 1
ATOM 685 C C . ASN A 1 85 ? 1.140 8.086 1.106 1.00 95.69 85 ASN A C 1
ATOM 687 O O . ASN A 1 85 ? 1.281 7.299 0.173 1.00 95.69 85 ASN A O 1
ATOM 691 N N . GLU A 1 86 ? 0.872 9.382 0.932 1.00 95.00 86 GLU A N 1
ATOM 692 C CA . GLU A 1 86 ? 0.719 10.001 -0.391 1.00 95.00 86 GLU A CA 1
ATOM 693 C C . GLU A 1 86 ? 1.956 9.768 -1.274 1.00 95.00 86 GLU A C 1
ATOM 695 O O . GLU A 1 86 ? 1.802 9.400 -2.439 1.00 95.00 86 GLU A O 1
ATOM 700 N N . SER A 1 87 ? 3.171 9.870 -0.714 1.00 95.62 87 SER A N 1
ATOM 701 C CA . SER A 1 87 ? 4.421 9.575 -1.435 1.00 95.62 87 SER A CA 1
ATOM 702 C C . SER A 1 87 ? 4.440 8.168 -2.047 1.00 95.62 87 SER A C 1
ATOM 704 O O . SER A 1 87 ? 4.923 7.989 -3.163 1.00 95.62 87 SER A O 1
ATOM 706 N N . PHE A 1 88 ? 3.906 7.159 -1.349 1.00 95.25 88 PHE A N 1
ATOM 707 C CA . PHE A 1 88 ? 3.856 5.780 -1.855 1.00 95.25 88 PHE A CA 1
ATOM 708 C C . PHE A 1 88 ? 2.785 5.586 -2.930 1.00 95.25 88 PHE A C 1
ATOM 710 O O . PHE A 1 88 ? 2.959 4.775 -3.844 1.00 95.25 88 PHE A O 1
ATOM 717 N N . GLN A 1 89 ? 1.673 6.317 -2.822 1.00 93.19 89 GLN A N 1
ATOM 718 C CA . GLN A 1 89 ? 0.568 6.249 -3.780 1.00 93.19 89 GLN A CA 1
ATOM 719 C C . GLN A 1 89 ? 1.005 6.790 -5.144 1.00 93.19 89 GLN A C 1
ATOM 721 O O . GLN A 1 89 ? 0.837 6.116 -6.161 1.00 93.19 89 GLN A O 1
ATOM 726 N N . ILE A 1 90 ? 1.676 7.946 -5.152 1.00 93.44 90 ILE A N 1
ATOM 727 C CA . ILE A 1 90 ? 2.167 8.586 -6.382 1.00 93.44 90 ILE A CA 1
ATOM 728 C C . ILE A 1 90 ? 3.453 7.956 -6.939 1.00 93.44 90 ILE A C 1
ATOM 730 O O . ILE A 1 90 ? 3.877 8.310 -8.035 1.00 93.44 90 ILE A O 1
ATOM 734 N N . CYS A 1 91 ? 4.094 7.046 -6.201 1.00 93.81 91 CYS A N 1
ATOM 735 C CA . CYS A 1 91 ? 5.300 6.369 -6.663 1.00 93.81 91 CYS A CA 1
ATOM 736 C C . CYS A 1 91 ? 4.976 5.382 -7.798 1.00 93.81 91 CYS A C 1
ATOM 738 O O . CYS A 1 91 ? 4.148 4.482 -7.629 1.00 93.81 91 CYS A O 1
ATOM 740 N N . GLU A 1 92 ? 5.662 5.542 -8.932 1.00 92.19 92 GLU A N 1
ATOM 741 C CA . GLU A 1 92 ? 5.520 4.702 -10.134 1.00 92.19 92 GLU A CA 1
ATOM 742 C C . GLU A 1 92 ? 6.470 3.493 -10.147 1.00 92.19 92 GLU A C 1
ATOM 744 O O . GLU A 1 92 ? 6.441 2.693 -11.077 1.00 92.19 92 GLU A O 1
ATOM 749 N N . ASP A 1 93 ? 7.309 3.339 -9.121 1.00 94.88 93 ASP A N 1
ATOM 750 C CA . ASP A 1 93 ? 8.185 2.179 -8.993 1.00 94.88 93 ASP A CA 1
ATOM 751 C C . ASP A 1 93 ? 7.367 0.900 -8.748 1.00 94.88 93 ASP A C 1
ATOM 753 O O . ASP A 1 93 ? 6.474 0.848 -7.889 1.00 94.88 93 ASP A O 1
ATOM 757 N N . ASP A 1 94 ? 7.678 -0.140 -9.521 1.00 95.69 94 ASP A N 1
ATOM 758 C CA . ASP A 1 94 ? 6.944 -1.401 -9.499 1.00 95.69 94 ASP A CA 1
ATOM 759 C C . ASP A 1 94 ? 7.099 -2.136 -8.164 1.00 95.69 94 ASP A C 1
ATOM 761 O O . ASP A 1 94 ? 6.113 -2.655 -7.647 1.00 95.69 94 ASP A O 1
ATOM 765 N N . ASP A 1 95 ? 8.291 -2.182 -7.563 1.00 96.12 95 ASP A N 1
ATOM 766 C CA . ASP A 1 95 ? 8.491 -2.907 -6.304 1.00 96.12 95 ASP A CA 1
ATOM 767 C C . ASP A 1 95 ? 7.796 -2.205 -5.132 1.00 96.12 95 ASP A C 1
ATOM 769 O O . ASP A 1 95 ? 7.188 -2.867 -4.280 1.00 96.12 95 ASP A O 1
ATOM 773 N N . VAL A 1 96 ? 7.809 -0.869 -5.112 1.00 96.50 96 VAL A N 1
ATOM 774 C CA . VAL A 1 96 ? 7.022 -0.068 -4.159 1.00 96.50 96 VAL A CA 1
ATOM 775 C C . VAL A 1 96 ? 5.524 -0.320 -4.355 1.00 96.50 96 VAL A C 1
ATOM 777 O O . VAL A 1 96 ? 4.787 -0.563 -3.390 1.00 96.50 96 VAL A O 1
ATOM 780 N N . SER A 1 97 ? 5.060 -0.323 -5.605 1.00 96.69 97 SER A N 1
ATOM 781 C CA . SER A 1 97 ? 3.658 -0.577 -5.942 1.00 96.69 97 SER A CA 1
ATOM 782 C C . SER A 1 97 ? 3.223 -2.007 -5.600 1.00 96.69 97 SER A C 1
ATOM 784 O O . SER A 1 97 ? 2.137 -2.212 -5.060 1.00 96.69 97 SER A O 1
ATOM 786 N N . ILE A 1 98 ? 4.085 -3.006 -5.802 1.00 97.19 98 ILE A N 1
ATOM 787 C CA . ILE A 1 98 ? 3.844 -4.391 -5.379 1.00 97.19 98 ILE A CA 1
ATOM 788 C C . ILE A 1 98 ? 3.656 -4.454 -3.862 1.00 97.19 98 ILE A C 1
ATOM 790 O O . ILE A 1 98 ? 2.693 -5.059 -3.389 1.00 97.19 98 ILE A O 1
ATOM 794 N N . VAL A 1 99 ? 4.546 -3.828 -3.087 1.00 97.19 99 VAL A N 1
ATOM 795 C CA . VAL A 1 99 ? 4.473 -3.847 -1.618 1.00 97.19 99 VAL A CA 1
ATOM 796 C C . VAL A 1 99 ? 3.184 -3.194 -1.112 1.00 97.19 99 VAL A C 1
ATOM 798 O O . VAL A 1 99 ? 2.493 -3.777 -0.274 1.00 97.19 99 VAL A O 1
ATOM 801 N N . THR A 1 100 ? 2.820 -2.027 -1.646 1.00 96.31 100 THR A N 1
ATOM 802 C CA . THR A 1 100 ? 1.607 -1.295 -1.235 1.00 96.31 100 THR A CA 1
ATOM 803 C C . THR A 1 100 ? 0.324 -2.054 -1.589 1.00 96.31 100 THR A C 1
ATOM 805 O O . THR A 1 100 ? -0.539 -2.239 -0.726 1.00 96.31 100 THR A O 1
ATOM 808 N N . VAL A 1 101 ? 0.212 -2.583 -2.812 1.00 96.38 101 VAL A N 1
ATOM 809 C CA . VAL A 1 101 ? -0.976 -3.339 -3.248 1.00 96.38 101 VAL A CA 1
ATOM 810 C C . VAL A 1 101 ? -1.099 -4.672 -2.499 1.00 96.38 101 VAL A C 1
ATOM 812 O O . VAL A 1 101 ? -2.201 -5.047 -2.093 1.00 96.38 101 VAL A O 1
ATOM 815 N N . ILE A 1 102 ? 0.008 -5.383 -2.246 1.00 95.44 102 ILE A N 1
ATOM 816 C CA . ILE A 1 102 ? -0.010 -6.625 -1.451 1.00 95.44 102 ILE A CA 1
ATOM 817 C C . ILE A 1 102 ? -0.402 -6.348 0.005 1.00 95.44 102 ILE A C 1
ATOM 819 O O . ILE A 1 102 ? -1.173 -7.123 0.579 1.00 95.44 102 ILE A O 1
ATOM 823 N N . MET A 1 103 ? 0.077 -5.253 0.604 1.00 95.38 103 MET A N 1
ATOM 824 C CA . MET A 1 103 ? -0.334 -4.859 1.954 1.00 95.38 103 MET A CA 1
ATOM 825 C C . MET A 1 103 ? -1.857 -4.695 2.025 1.00 95.38 103 MET A C 1
ATOM 827 O O . MET A 1 103 ? -2.495 -5.305 2.887 1.00 95.38 103 MET A O 1
ATOM 831 N N . TRP A 1 104 ? -2.451 -3.939 1.094 1.00 95.00 104 TRP A N 1
ATOM 832 C CA . TRP A 1 104 ? -3.904 -3.778 1.035 1.00 95.00 104 TRP A CA 1
ATOM 833 C C . TRP A 1 104 ? -4.620 -5.106 0.803 1.00 95.00 104 TRP A C 1
ATOM 835 O O . TRP A 1 104 ? -5.572 -5.406 1.525 1.00 95.00 104 TRP A O 1
ATOM 845 N N . ASN A 1 105 ? -4.127 -5.952 -0.106 1.00 93.62 105 ASN A N 1
ATOM 846 C CA . ASN A 1 105 ? -4.683 -7.289 -0.313 1.00 93.62 105 ASN A CA 1
ATOM 847 C C . ASN A 1 105 ? -4.762 -8.080 1.003 1.00 93.62 105 ASN A C 1
ATOM 849 O O . ASN A 1 105 ? -5.810 -8.624 1.348 1.00 93.62 105 ASN A O 1
ATOM 853 N N . ASN A 1 106 ? -3.670 -8.097 1.769 1.00 92.12 106 ASN A N 1
ATOM 854 C CA . ASN A 1 106 ? -3.580 -8.811 3.041 1.00 92.12 106 ASN A CA 1
ATOM 855 C C . ASN A 1 106 ? -4.485 -8.212 4.127 1.00 92.12 106 ASN A C 1
ATOM 857 O O . ASN A 1 106 ? -5.005 -8.947 4.971 1.00 92.12 106 ASN A O 1
ATOM 861 N N . ILE A 1 107 ? -4.686 -6.893 4.116 1.00 91.56 107 ILE A N 1
ATOM 862 C CA . ILE A 1 107 ? -5.626 -6.206 5.005 1.00 91.56 107 ILE A CA 1
ATOM 863 C C . ILE A 1 107 ? -7.067 -6.629 4.677 1.00 91.56 107 ILE A C 1
ATOM 865 O O . ILE A 1 107 ? -7.8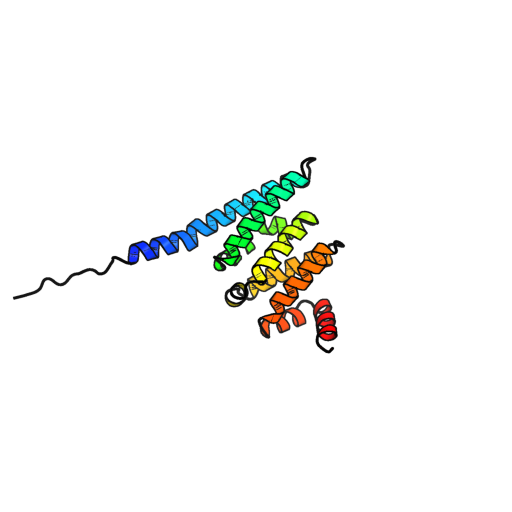06 -7.040 5.576 1.00 91.56 107 ILE A O 1
ATOM 869 N N . PHE A 1 108 ? -7.452 -6.606 3.398 1.00 89.31 108 PHE A N 1
ATOM 870 C CA . PHE A 1 108 ? -8.817 -6.907 2.954 1.00 89.31 108 PHE A CA 1
ATOM 871 C C . PHE A 1 108 ? -9.195 -8.388 2.991 1.00 89.31 108 PHE A C 1
ATOM 873 O O . PHE A 1 108 ? -10.383 -8.697 3.049 1.00 89.31 108 PHE A O 1
ATOM 880 N N . GLN A 1 109 ? -8.223 -9.303 3.054 1.00 87.12 109 GLN A N 1
ATOM 881 C CA . GLN A 1 109 ? -8.490 -10.717 3.349 1.00 87.12 109 GLN A CA 1
ATOM 882 C C . GLN A 1 109 ? -9.161 -10.918 4.726 1.00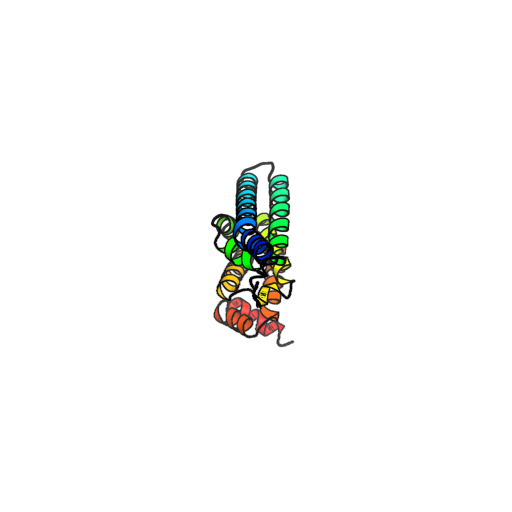 87.12 109 GLN A C 1
ATOM 884 O O . GLN A 1 109 ? -9.819 -11.932 4.963 1.00 87.12 109 GLN A O 1
ATOM 889 N N . GLY A 1 110 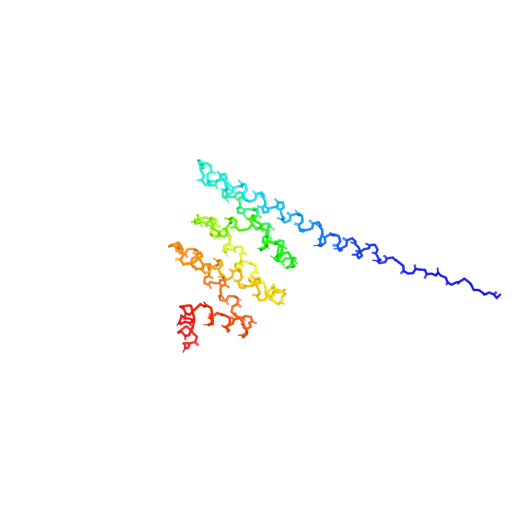? -9.017 -9.968 5.659 1.00 78.31 110 GLY A N 1
ATOM 890 C CA . GLY A 1 110 ? -9.688 -10.010 6.955 1.00 78.31 110 GLY A CA 1
ATOM 891 C C . GLY A 1 110 ? -11.110 -9.443 6.906 1.00 78.31 110 GLY A C 1
ATOM 892 O O . GLY A 1 110 ? -11.286 -8.232 6.791 1.00 78.31 110 GLY A O 1
ATOM 893 N N . LYS A 1 111 ? -12.128 -10.282 7.158 1.00 69.31 111 LYS A N 1
ATOM 894 C CA . LYS A 1 111 ? -13.561 -9.892 7.143 1.00 69.31 111 LYS A CA 1
ATOM 895 C C . LYS A 1 111 ? -13.940 -8.699 8.042 1.00 69.31 111 LYS A C 1
ATOM 897 O O . LYS A 1 111 ? -14.976 -8.069 7.863 1.00 69.31 111 LYS A O 1
ATOM 902 N N . ARG A 1 112 ? -13.123 -8.391 9.056 1.00 69.94 112 ARG A N 1
ATOM 903 C CA . ARG A 1 112 ? -13.398 -7.338 10.053 1.00 69.94 112 ARG A CA 1
ATOM 904 C C . ARG A 1 112 ? -13.062 -5.927 9.575 1.00 69.94 112 ARG A C 1
ATOM 906 O O . ARG A 1 112 ? -13.583 -4.972 10.143 1.00 69.94 112 ARG A O 1
ATOM 913 N N . VAL A 1 113 ? -12.173 -5.789 8.591 1.00 73.56 113 VAL A N 1
ATOM 914 C CA . VAL A 1 113 ? -11.639 -4.478 8.200 1.00 73.56 113 VAL A CA 1
ATOM 915 C C . VAL A 1 113 ? -12.691 -3.656 7.468 1.00 73.56 113 VAL A C 1
ATOM 917 O O . VAL A 1 113 ? -12.908 -2.493 7.788 1.00 73.56 113 VAL A O 1
ATOM 920 N N . GLN A 1 114 ? -13.397 -4.288 6.538 1.00 68.00 114 GLN A N 1
ATOM 921 C CA . GLN A 1 114 ? -14.334 -3.609 5.650 1.00 68.00 114 GLN A CA 1
ATOM 922 C C . GLN A 1 114 ? -15.597 -3.129 6.379 1.00 68.00 114 GLN A C 1
ATOM 924 O O . GLN A 1 114 ? -16.092 -2.049 6.090 1.00 68.00 114 GLN A O 1
ATOM 929 N N . GLN A 1 115 ? -16.066 -3.862 7.398 1.00 70.12 115 GLN A N 1
ATOM 930 C CA . GLN A 1 115 ? -17.220 -3.450 8.217 1.00 70.12 115 GLN A CA 1
ATOM 931 C C . GLN A 1 115 ? -16.962 -2.177 9.031 1.00 70.12 115 GLN A C 1
ATOM 933 O O . GLN A 1 115 ? -17.894 -1.459 9.383 1.00 70.12 115 GLN A O 1
ATOM 938 N N . LYS A 1 116 ? -15.696 -1.919 9.373 1.00 76.06 116 LYS A N 1
ATOM 939 C CA . LYS A 1 116 ? -15.284 -0.765 10.179 1.00 76.06 116 LYS A CA 1
ATOM 940 C C . LYS A 1 116 ? -14.775 0.396 9.327 1.00 76.06 116 LYS A C 1
ATOM 942 O O . LYS A 1 116 ? -14.492 1.461 9.869 1.00 76.06 116 LYS A O 1
ATOM 947 N N . MET A 1 117 ? -14.630 0.187 8.021 1.00 79.75 117 MET A N 1
ATOM 948 C CA . MET A 1 117 ? -14.072 1.165 7.101 1.00 79.75 117 MET A CA 1
ATOM 949 C C . MET A 1 117 ? -15.188 2.021 6.506 1.00 79.75 117 MET A C 1
ATOM 951 O O . MET A 1 117 ? -16.147 1.511 5.939 1.00 79.75 117 MET A O 1
ATOM 955 N N . GLY A 1 118 ? -15.067 3.344 6.622 1.00 82.00 118 GLY A N 1
ATOM 956 C CA . GLY A 1 118 ? -16.002 4.257 5.963 1.00 82.00 118 GLY A CA 1
ATOM 957 C C . GLY A 1 118 ? -15.799 4.304 4.443 1.00 82.00 118 GLY A C 1
ATOM 958 O O . GLY A 1 118 ? -14.671 4.188 3.964 1.00 82.00 118 GLY A O 1
ATOM 959 N N . ASN A 1 119 ? -16.873 4.584 3.690 1.00 83.12 119 ASN A N 1
ATOM 960 C CA . ASN A 1 119 ? -16.866 4.639 2.217 1.00 83.12 119 ASN A CA 1
ATOM 961 C C . ASN A 1 119 ? -15.757 5.521 1.627 1.00 83.12 119 ASN A C 1
ATOM 963 O O . ASN A 1 119 ? -15.220 5.193 0.575 1.00 83.12 119 ASN A O 1
ATOM 967 N N . ARG A 1 120 ? -15.403 6.631 2.293 1.00 87.00 120 ARG A N 1
ATOM 968 C CA . ARG A 1 120 ? -14.318 7.517 1.842 1.00 87.00 120 ARG A CA 1
ATOM 969 C C . ARG A 1 120 ? -12.973 6.793 1.835 1.00 87.00 120 ARG A C 1
ATOM 971 O O . ARG A 1 120 ? -12.359 6.710 0.788 1.00 87.00 120 ARG A O 1
ATOM 978 N N . ALA A 1 121 ? -12.582 6.210 2.968 1.00 89.31 121 ALA A N 1
ATOM 979 C CA . ALA A 1 121 ? -11.322 5.477 3.075 1.00 89.31 121 ALA A CA 1
ATOM 980 C C . ALA A 1 121 ? -11.262 4.306 2.092 1.00 89.31 121 ALA A C 1
ATOM 982 O O . ALA A 1 121 ? -10.233 4.077 1.470 1.00 89.31 121 ALA A O 1
ATOM 983 N N . LEU A 1 122 ? -12.384 3.603 1.919 1.00 89.31 122 LEU A N 1
ATOM 984 C CA . LEU A 1 122 ? -12.476 2.534 0.934 1.00 89.31 122 LEU A CA 1
ATOM 985 C C . LEU A 1 122 ? -12.252 3.058 -0.491 1.00 89.31 122 LEU A C 1
ATOM 987 O O . LEU A 1 122 ? -11.482 2.471 -1.240 1.00 89.31 122 LEU A O 1
ATOM 991 N N . THR A 1 123 ? -12.885 4.180 -0.841 1.00 88.81 123 THR A N 1
ATOM 992 C CA . THR A 1 123 ? -12.735 4.812 -2.160 1.00 88.81 123 THR A CA 1
ATOM 993 C C . THR A 1 123 ? -11.300 5.278 -2.396 1.00 88.81 123 THR A C 1
ATOM 995 O O . THR A 1 123 ? -10.770 5.013 -3.466 1.00 88.81 123 THR A O 1
ATOM 998 N N . ASP A 1 124 ? -10.658 5.900 -1.404 1.00 91.50 124 ASP A N 1
ATOM 999 C CA . ASP A 1 124 ? -9.275 6.382 -1.516 1.00 91.50 124 ASP A CA 1
ATOM 1000 C C . ASP A 1 124 ? -8.302 5.215 -1.787 1.00 91.50 124 ASP A C 1
ATOM 1002 O O . ASP A 1 124 ? -7.411 5.317 -2.628 1.00 91.50 124 ASP A O 1
ATOM 1006 N N . ILE A 1 125 ? -8.508 4.069 -1.123 1.00 93.19 125 ILE A N 1
ATOM 1007 C CA . ILE A 1 125 ? -7.706 2.858 -1.356 1.00 93.19 125 ILE A CA 1
ATOM 1008 C C . ILE A 1 125 ? -7.994 2.258 -2.737 1.00 93.19 125 ILE A C 1
ATOM 1010 O O . ILE A 1 125 ? -7.078 1.823 -3.431 1.00 93.19 125 ILE A O 1
ATOM 1014 N N . MET A 1 126 ? -9.261 2.219 -3.149 1.00 92.12 126 MET A N 1
ATOM 1015 C CA . MET A 1 126 ? -9.636 1.703 -4.465 1.00 92.12 126 MET A CA 1
ATOM 1016 C C . MET A 1 126 ? -9.085 2.563 -5.601 1.00 92.12 126 MET A C 1
ATOM 1018 O O . MET A 1 126 ? -8.612 2.003 -6.585 1.00 92.12 126 MET A O 1
ATOM 1022 N N . ASP A 1 127 ? -9.114 3.890 -5.462 1.00 92.62 127 ASP A N 1
ATOM 1023 C CA . ASP A 1 127 ? -8.545 4.815 -6.443 1.00 92.62 127 ASP A CA 1
ATOM 1024 C C . ASP A 1 127 ? -7.043 4.547 -6.627 1.00 92.62 127 ASP A C 1
ATOM 1026 O O . ASP A 1 127 ? -6.589 4.425 -7.763 1.00 92.62 127 ASP A O 1
ATOM 1030 N N . ASP A 1 128 ? -6.294 4.363 -5.533 1.00 94.94 128 ASP A N 1
ATOM 1031 C CA . ASP A 1 128 ? -4.866 4.016 -5.580 1.00 94.94 128 ASP A CA 1
ATOM 1032 C C . ASP A 1 128 ? -4.611 2.645 -6.235 1.00 94.94 128 ASP A C 1
ATOM 1034 O O . ASP A 1 128 ? -3.771 2.516 -7.126 1.00 94.94 128 ASP A O 1
ATOM 1038 N N . ILE A 1 129 ? -5.382 1.616 -5.862 1.00 95.12 129 ILE A N 1
ATOM 1039 C CA . ILE A 1 129 ? -5.253 0.269 -6.441 1.00 95.12 129 ILE A CA 1
ATOM 1040 C C . ILE A 1 129 ? -5.552 0.282 -7.944 1.00 95.12 129 ILE A C 1
ATOM 1042 O O . ILE A 1 129 ? -4.815 -0.324 -8.723 1.00 95.12 129 ILE A O 1
ATOM 1046 N N . VAL A 1 130 ? -6.631 0.952 -8.358 1.00 93.25 130 VAL A N 1
ATOM 1047 C CA . VAL A 1 130 ? -7.012 1.062 -9.771 1.00 93.25 130 VAL A CA 1
ATOM 1048 C C . VAL A 1 130 ? -5.971 1.868 -10.538 1.00 93.25 130 VAL A C 1
ATOM 1050 O O . VAL A 1 130 ? -5.591 1.450 -11.631 1.00 93.25 130 VAL A O 1
ATOM 1053 N N . TYR A 1 131 ? -5.466 2.964 -9.963 1.00 93.50 131 TYR A N 1
ATOM 1054 C CA . TYR A 1 131 ? -4.378 3.736 -10.553 1.00 93.50 131 TYR A CA 1
ATOM 1055 C C . TYR A 1 131 ? -3.161 2.846 -10.822 1.00 93.50 131 TYR A C 1
ATOM 1057 O O . TYR A 1 131 ? -2.794 2.685 -11.985 1.00 93.50 131 TYR A O 1
ATOM 1065 N N . LYS A 1 132 ? -2.615 2.181 -9.794 1.00 94.69 132 LYS A N 1
ATOM 1066 C CA . LYS A 1 132 ? -1.435 1.305 -9.920 1.00 94.69 132 LYS A CA 1
ATOM 1067 C C . LYS A 1 132 ? -1.653 0.139 -10.886 1.00 94.69 132 LYS A C 1
ATOM 1069 O O . LYS A 1 132 ? -0.749 -0.225 -11.633 1.00 94.69 132 LYS A O 1
ATOM 1074 N N . MET A 1 133 ? -2.857 -0.433 -10.907 1.00 94.06 133 MET A N 1
ATOM 1075 C CA . MET A 1 133 ? -3.239 -1.467 -11.874 1.00 94.06 133 MET A CA 1
ATOM 1076 C C . MET A 1 133 ? -3.237 -0.947 -13.314 1.00 94.06 133 MET A C 1
ATOM 1078 O O . MET A 1 133 ? -2.876 -1.685 -14.224 1.00 94.06 133 MET A O 1
ATOM 1082 N N . SER A 1 134 ? -3.680 0.293 -13.519 1.00 91.25 134 SER A N 1
ATOM 1083 C CA . SER A 1 134 ? -3.792 0.902 -14.846 1.00 91.25 134 SER A CA 1
ATOM 1084 C C . SER A 1 134 ? -2.474 1.470 -15.374 1.00 91.25 134 SER A C 1
ATOM 1086 O O . SER A 1 134 ? -2.283 1.513 -16.587 1.00 91.25 134 SER A O 1
ATOM 1088 N N . SER A 1 135 ? -1.581 1.911 -14.484 1.00 92.44 135 SER A N 1
ATOM 1089 C CA . SER A 1 135 ? -0.333 2.587 -14.849 1.00 92.44 135 SER A CA 1
ATOM 1090 C C . SER A 1 135 ? 0.854 1.637 -15.011 1.00 92.44 135 SER A C 1
ATOM 1092 O O . SER A 1 135 ? 1.800 1.980 -15.716 1.00 92.44 135 SER A O 1
ATOM 1094 N N . SER A 1 136 ? 0.809 0.439 -14.419 1.00 93.56 136 SER A N 1
ATOM 1095 C CA . SER A 1 136 ? 1.879 -0.554 -14.539 1.00 93.56 136 SER A CA 1
ATOM 1096 C C . SER A 1 136 ? 1.533 -1.683 -15.515 1.00 93.56 136 SER A C 1
ATOM 1098 O O . SER A 1 136 ? 0.406 -2.172 -15.580 1.00 93.56 136 SER A O 1
ATOM 1100 N N . SER A 1 137 ? 2.545 -2.157 -16.245 1.00 93.50 137 SER A N 1
ATOM 1101 C CA . SER A 1 137 ? 2.468 -3.384 -17.056 1.00 93.50 137 SER A CA 1
ATOM 1102 C C . SER A 1 137 ? 2.846 -4.646 -16.267 1.00 93.50 137 SER A C 1
ATOM 1104 O O . SER A 1 137 ? 2.820 -5.756 -16.806 1.00 93.50 137 SER A O 1
ATOM 1106 N N . ASN A 1 138 ? 3.189 -4.500 -14.983 1.00 95.94 138 ASN A N 1
ATOM 1107 C CA . ASN A 1 138 ? 3.633 -5.595 -14.142 1.00 95.94 138 ASN A CA 1
ATOM 1108 C C . ASN A 1 138 ? 2.463 -6.523 -13.778 1.00 95.94 138 ASN A C 1
ATOM 1110 O O . ASN A 1 138 ? 1.538 -6.133 -13.052 1.00 95.94 138 ASN A O 1
ATOM 1114 N N . PRO A 1 139 ? 2.502 -7.799 -14.193 1.00 94.94 139 PRO A N 1
ATOM 1115 C CA . PRO A 1 139 ? 1.383 -8.703 -13.976 1.00 94.94 139 PRO A CA 1
ATOM 1116 C C . PRO A 1 139 ? 1.198 -9.077 -12.496 1.00 94.94 139 PRO A C 1
ATOM 1118 O O . PRO A 1 139 ? 0.125 -9.549 -12.118 1.00 94.94 139 PRO A O 1
ATOM 1121 N N . VAL A 1 140 ? 2.212 -8.888 -11.640 1.00 96.00 140 VAL A N 1
ATOM 1122 C CA . VAL A 1 140 ? 2.078 -9.082 -10.187 1.00 96.00 140 VAL A CA 1
ATOM 1123 C C . VAL A 1 140 ? 1.173 -8.004 -9.594 1.00 96.00 140 VAL A C 1
ATOM 1125 O O . VAL A 1 140 ? 0.261 -8.348 -8.841 1.00 96.00 140 VAL A O 1
ATOM 1128 N N . ILE A 1 141 ? 1.375 -6.741 -9.987 1.00 96.31 141 ILE A N 1
ATOM 1129 C CA . ILE A 1 141 ? 0.539 -5.609 -9.563 1.00 96.31 141 ILE A CA 1
ATOM 1130 C C . ILE A 1 141 ? -0.891 -5.825 -10.044 1.00 96.31 141 ILE A C 1
ATOM 1132 O O . ILE A 1 141 ? -1.807 -5.823 -9.225 1.00 96.31 141 ILE A O 1
ATOM 1136 N N . GLY A 1 142 ? -1.076 -6.116 -11.337 1.00 94.06 142 GLY A N 1
ATOM 1137 C CA . GLY A 1 142 ? -2.403 -6.350 -11.910 1.00 94.06 142 GLY A CA 1
ATOM 1138 C C . GLY A 1 142 ? -3.177 -7.457 -11.185 1.00 94.06 142 GLY A C 1
ATOM 1139 O O . GLY A 1 142 ? -4.303 -7.242 -10.740 1.00 94.06 142 GLY A O 1
ATOM 1140 N N . ARG A 1 143 ? -2.556 -8.626 -10.966 1.00 93.81 143 ARG A N 1
ATOM 1141 C CA . ARG A 1 143 ? -3.202 -9.732 -10.233 1.00 93.81 143 ARG A CA 1
ATOM 1142 C C . ARG A 1 143 ? -3.539 -9.369 -8.788 1.00 93.81 143 ARG A C 1
ATOM 1144 O O . ARG A 1 143 ? -4.628 -9.699 -8.317 1.00 93.81 143 ARG A O 1
ATOM 1151 N N . ALA A 1 144 ? -2.615 -8.729 -8.072 1.00 94.75 144 ALA A N 1
ATOM 1152 C CA . ALA A 1 144 ? -2.838 -8.340 -6.682 1.00 94.75 144 ALA A CA 1
ATOM 1153 C C . ALA A 1 144 ? -3.940 -7.273 -6.568 1.00 94.75 144 ALA A C 1
ATOM 1155 O O . ALA A 1 144 ? -4.776 -7.354 -5.666 1.00 94.75 144 ALA A O 1
ATOM 1156 N N . ALA A 1 145 ? -3.992 -6.329 -7.507 1.00 94.88 145 ALA A N 1
ATOM 1157 C CA . ALA A 1 145 ? -5.017 -5.299 -7.580 1.00 94.88 145 ALA A CA 1
ATOM 1158 C C . ALA A 1 145 ? -6.403 -5.901 -7.833 1.00 94.88 145 ALA A C 1
ATOM 1160 O O . ALA A 1 145 ? -7.304 -5.694 -7.020 1.00 94.88 145 ALA A O 1
ATOM 1161 N N . VAL A 1 146 ? -6.550 -6.732 -8.874 1.00 91.88 146 VAL A N 1
ATOM 1162 C CA . VAL A 1 146 ? -7.814 -7.424 -9.187 1.00 91.88 146 VAL A CA 1
ATOM 1163 C C . VAL A 1 146 ? -8.296 -8.238 -7.989 1.00 91.88 146 VAL A C 1
ATOM 1165 O O . VAL A 1 146 ? -9.436 -8.081 -7.553 1.00 91.88 146 VAL A O 1
ATOM 1168 N N . LYS A 1 147 ? -7.416 -9.044 -7.379 1.00 92.38 147 LYS A N 1
ATOM 1169 C CA . LYS A 1 147 ? -7.771 -9.832 -6.191 1.00 92.38 147 LYS A CA 1
ATOM 1170 C C . LYS A 1 147 ? -8.246 -8.943 -5.038 1.00 92.38 147 LYS A C 1
ATOM 1172 O O . LYS A 1 147 ? -9.180 -9.309 -4.332 1.00 92.38 147 LYS A O 1
ATOM 1177 N N . THR A 1 148 ? -7.611 -7.792 -4.828 1.00 92.38 148 THR A N 1
ATOM 1178 C CA . THR A 1 148 ? -8.013 -6.855 -3.769 1.00 92.38 148 THR A CA 1
ATOM 1179 C C . THR A 1 148 ? -9.372 -6.226 -4.058 1.00 92.38 148 THR A C 1
ATOM 1181 O O . THR A 1 148 ? -10.213 -6.175 -3.166 1.00 92.38 148 THR A O 1
ATOM 1184 N N . LEU A 1 149 ? -9.620 -5.809 -5.300 1.00 90.62 149 LEU A N 1
ATOM 1185 C CA . LEU A 1 149 ? -10.901 -5.238 -5.719 1.00 90.62 149 LEU A CA 1
ATOM 1186 C C . LEU A 1 149 ? -12.044 -6.250 -5.565 1.00 90.62 149 LEU A C 1
ATOM 1188 O O . LEU A 1 149 ? -13.103 -5.891 -5.059 1.00 90.62 149 LEU A O 1
ATOM 1192 N N . VAL A 1 150 ? -11.816 -7.523 -5.903 1.00 87.38 150 VAL A N 1
ATOM 1193 C CA . VAL A 1 150 ? -12.791 -8.604 -5.673 1.00 87.38 150 VAL A CA 1
ATOM 1194 C C . VAL A 1 150 ? -13.081 -8.794 -4.185 1.00 87.38 150 VAL A C 1
ATOM 1196 O O . VAL A 1 150 ? -14.245 -8.852 -3.798 1.00 87.38 150 VAL A O 1
ATOM 1199 N N . LEU A 1 151 ? -12.051 -8.816 -3.331 1.00 88.38 151 LEU A N 1
ATOM 1200 C CA . LEU A 1 151 ? -12.242 -8.919 -1.878 1.00 88.38 151 LEU A CA 1
ATOM 1201 C C . LEU A 1 151 ? -13.071 -7.760 -1.313 1.00 88.38 151 LEU A C 1
ATOM 1203 O O . LEU A 1 151 ? -13.828 -7.960 -0.366 1.00 88.38 151 LEU A O 1
ATOM 1207 N N . ILE A 1 152 ? -12.910 -6.561 -1.874 1.00 86.00 152 ILE A N 1
ATOM 1208 C CA . ILE A 1 152 ? -13.669 -5.364 -1.506 1.00 86.00 152 ILE A CA 1
ATOM 1209 C C . ILE A 1 152 ? -15.135 -5.477 -1.977 1.00 86.00 152 ILE A C 1
ATOM 1211 O O . ILE A 1 152 ? -16.051 -5.124 -1.231 1.00 86.00 152 ILE A O 1
ATOM 1215 N N . MET A 1 153 ? -15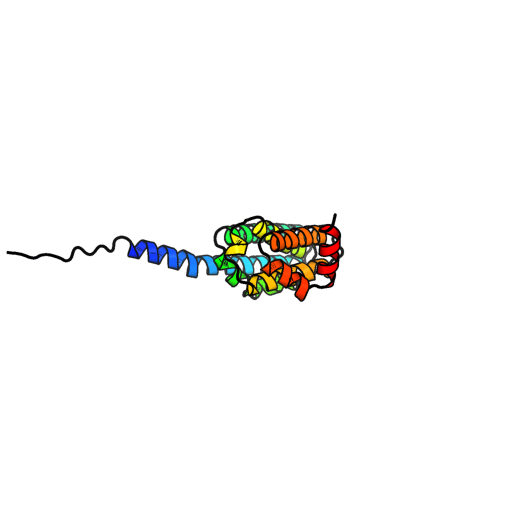.371 -5.996 -3.187 1.00 80.12 153 MET A N 1
ATOM 1216 C CA . MET A 1 153 ? -16.716 -6.206 -3.746 1.00 80.12 153 MET A CA 1
ATOM 1217 C C . MET A 1 153 ? -17.550 -7.198 -2.940 1.00 80.12 153 MET A C 1
ATOM 1219 O O . MET A 1 153 ? -18.679 -6.882 -2.571 1.00 80.12 153 MET A O 1
ATOM 1223 N N . ASP A 1 154 ? -16.963 -8.348 -2.606 1.00 76.44 154 ASP A N 1
ATOM 1224 C CA . ASP A 1 154 ? -17.643 -9.516 -2.024 1.00 76.44 154 ASP A CA 1
ATOM 1225 C C . ASP A 1 154 ? -18.272 -9.269 -0.632 1.00 76.44 154 ASP A C 1
ATOM 1227 O O . ASP A 1 154 ? -18.920 -10.136 -0.054 1.00 76.44 154 ASP A O 1
ATOM 1231 N N . HIS A 1 155 ? -18.094 -8.084 -0.041 1.00 70.12 155 HIS A N 1
ATOM 1232 C CA . HIS A 1 155 ? -18.636 -7.766 1.283 1.00 70.12 155 HIS A CA 1
ATOM 1233 C C . HIS A 1 155 ? -19.977 -7.042 1.298 1.00 70.12 155 HIS A C 1
ATOM 1235 O O . HIS A 1 155 ? -20.696 -7.167 2.293 1.00 70.12 155 HIS A O 1
ATOM 1241 N N . SER A 1 156 ? -20.312 -6.226 0.292 1.00 68.50 156 SER A N 1
ATOM 1242 C CA . SER A 1 156 ? -21.565 -5.464 0.349 1.00 68.50 156 SER A CA 1
ATOM 1243 C C . SER A 1 156 ? -22.083 -5.004 -1.009 1.00 68.50 156 SER A C 1
ATOM 1245 O O . SER A 1 156 ? -21.327 -4.562 -1.875 1.00 68.50 156 SER A O 1
ATOM 1247 N N . SER A 1 157 ? -23.411 -4.985 -1.146 1.00 68.94 157 SER A N 1
ATOM 1248 C CA . SER A 1 157 ? -24.105 -4.420 -2.310 1.00 68.94 157 SER A CA 1
ATOM 1249 C C . SER A 1 157 ? -23.781 -2.937 -2.530 1.00 68.94 157 SER A C 1
ATOM 1251 O O . SER A 1 157 ? -23.712 -2.485 -3.673 1.00 68.94 157 SER A O 1
ATOM 1253 N N . SER A 1 158 ? -23.504 -2.181 -1.461 1.00 72.25 158 SER A N 1
ATOM 1254 C CA . SER A 1 158 ? -23.027 -0.796 -1.559 1.00 72.25 158 SER A CA 1
ATOM 1255 C C . SER A 1 158 ? -21.657 -0.678 -2.226 1.00 72.25 158 SER A C 1
ATOM 1257 O O . SER A 1 158 ? -21.421 0.286 -2.953 1.00 72.25 158 SER A O 1
ATOM 1259 N N . THR A 1 159 ? -20.765 -1.653 -2.030 1.00 73.12 159 THR A N 1
ATOM 1260 C CA . THR A 1 159 ? -19.441 -1.644 -2.662 1.00 73.12 159 THR A CA 1
ATOM 1261 C C . THR A 1 159 ? -19.529 -1.945 -4.154 1.00 73.12 159 THR A C 1
ATOM 1263 O O . THR A 1 159 ? -18.879 -1.273 -4.955 1.00 73.12 159 THR A O 1
ATOM 1266 N N . HIS A 1 160 ? -20.396 -2.886 -4.542 1.00 72.75 160 HIS A N 1
ATOM 1267 C CA . HIS A 1 160 ? -20.702 -3.143 -5.951 1.00 72.75 160 HIS A CA 1
ATOM 1268 C C . HIS A 1 160 ? -21.199 -1.870 -6.649 1.00 72.75 160 HIS A C 1
ATOM 1270 O O . HIS A 1 160 ? -20.639 -1.458 -7.665 1.00 72.75 160 HIS A O 1
ATOM 1276 N N . GLN A 1 161 ? -22.184 -1.176 -6.069 1.00 75.62 161 GLN A N 1
ATOM 1277 C CA . GLN A 1 161 ? -22.698 0.080 -6.633 1.00 75.62 161 GLN A CA 1
ATOM 1278 C C . GLN A 1 161 ? -21.613 1.158 -6.772 1.00 75.62 161 GLN A C 1
ATOM 1280 O O . GLN A 1 161 ? -21.619 1.923 -7.739 1.00 75.62 161 GLN A O 1
ATOM 1285 N N . LEU A 1 162 ? -20.672 1.219 -5.825 1.00 74.56 162 LEU A N 1
ATOM 1286 C CA . LEU A 1 162 ? -19.564 2.170 -5.861 1.00 74.56 162 LEU A CA 1
ATOM 1287 C C . LEU A 1 162 ? -18.632 1.912 -7.054 1.00 74.56 162 LEU A C 1
ATOM 1289 O O . LEU A 1 162 ? -18.260 2.863 -7.743 1.00 74.56 162 LEU A O 1
ATOM 1293 N N . ILE A 1 163 ? -18.326 0.645 -7.354 1.00 74.50 163 ILE A N 1
ATOM 1294 C CA . ILE A 1 163 ? -17.509 0.270 -8.518 1.00 74.50 163 ILE A CA 1
ATOM 1295 C C . ILE A 1 163 ? -18.235 0.537 -9.826 1.00 74.50 163 ILE A C 1
ATOM 1297 O O . ILE A 1 163 ? -17.675 1.221 -10.682 1.00 74.50 163 ILE A O 1
ATOM 1301 N N . HIS A 1 164 ? -19.485 0.084 -9.957 1.00 73.12 164 HIS A N 1
ATOM 1302 C CA . HIS A 1 164 ? -20.284 0.329 -11.163 1.00 73.12 164 HIS A CA 1
ATOM 1303 C C . HIS A 1 164 ? -20.384 1.826 -11.482 1.00 73.12 164 HIS A C 1
ATOM 1305 O O . HIS A 1 164 ? -20.304 2.238 -12.640 1.00 73.12 164 HIS A O 1
ATOM 1311 N N . ARG A 1 165 ? -20.505 2.672 -10.451 1.00 77.19 165 ARG A N 1
ATOM 1312 C CA . ARG A 1 165 ? -20.587 4.123 -10.628 1.00 77.19 165 ARG A CA 1
ATOM 1313 C C . ARG A 1 165 ? -19.248 4.765 -11.004 1.00 77.19 165 ARG A C 1
ATOM 1315 O O . ARG A 1 165 ? -19.253 5.726 -11.775 1.00 77.19 165 ARG A O 1
ATOM 1322 N N . ARG A 1 166 ? -18.135 4.309 -10.419 1.00 77.88 166 ARG A N 1
ATOM 1323 C CA . ARG A 1 166 ? -16.849 5.030 -10.446 1.00 77.88 166 ARG A CA 1
ATOM 1324 C C . ARG A 1 166 ? -15.844 4.466 -11.455 1.00 77.88 166 ARG A C 1
ATOM 1326 O O . ARG A 1 166 ? -15.082 5.240 -12.023 1.00 77.88 166 ARG A O 1
ATOM 1333 N N . TYR A 1 167 ? -15.891 3.166 -11.742 1.00 79.00 167 TYR A N 1
ATOM 1334 C CA . TYR A 1 167 ? -14.940 2.479 -12.619 1.00 79.00 167 TYR A CA 1
ATOM 1335 C C . TYR A 1 167 ? -15.676 1.689 -13.708 1.00 79.00 167 TYR A C 1
ATOM 1337 O O . TYR A 1 167 ? -15.688 0.462 -13.694 1.00 79.00 167 TYR A O 1
ATOM 1345 N N . ARG A 1 168 ? -16.289 2.384 -14.678 1.00 71.06 168 ARG A N 1
ATOM 1346 C CA . ARG A 1 168 ? -17.095 1.739 -15.740 1.00 71.06 168 ARG A CA 1
ATOM 1347 C C . ARG A 1 168 ? -16.349 0.626 -16.484 1.00 71.06 168 ARG A C 1
ATOM 1349 O O . ARG A 1 168 ? -16.903 -0.444 -16.667 1.00 71.06 168 ARG A O 1
ATOM 1356 N N . GLY A 1 169 ? -15.068 0.831 -16.807 1.00 74.00 169 GLY A N 1
ATOM 1357 C CA . GLY A 1 169 ? -14.263 -0.207 -17.466 1.00 74.00 169 GLY A CA 1
ATOM 1358 C C . GLY A 1 169 ? -14.069 -1.477 -16.625 1.00 74.00 169 GLY A C 1
ATOM 1359 O O . GLY A 1 169 ? -13.930 -2.559 -17.181 1.00 74.00 169 GLY A O 1
ATOM 1360 N N . LEU A 1 170 ? -14.095 -1.364 -15.292 1.00 72.19 170 LEU A N 1
ATOM 1361 C CA . LEU A 1 170 ? -14.063 -2.514 -14.385 1.00 72.19 170 LEU A CA 1
ATOM 1362 C C . LEU A 1 170 ? -15.457 -3.135 -14.207 1.00 72.19 170 LEU A C 1
ATOM 1364 O O . LEU A 1 170 ? -15.571 -4.347 -14.059 1.00 72.19 170 LEU A O 1
ATOM 1368 N N . ALA A 1 171 ? -16.507 -2.314 -14.243 1.00 67.81 171 ALA A N 1
ATOM 1369 C CA . ALA A 1 171 ? -17.896 -2.758 -14.182 1.00 67.81 171 ALA A CA 1
ATOM 1370 C C . ALA A 1 171 ? -18.244 -3.697 -15.349 1.00 67.81 171 ALA A C 1
ATOM 1372 O O . ALA A 1 171 ? -18.794 -4.772 -15.126 1.00 67.81 171 ALA A O 1
ATOM 1373 N N . ASP A 1 172 ? -17.824 -3.332 -16.562 1.00 70.25 172 ASP A N 1
ATOM 1374 C CA . ASP A 1 172 ? -18.050 -4.124 -17.777 1.00 70.25 172 ASP A CA 1
ATOM 1375 C C . ASP A 1 172 ? -17.316 -5.481 -17.742 1.00 70.25 172 ASP A C 1
ATOM 1377 O O . ASP A 1 172 ? -17.761 -6.454 -18.353 1.00 70.25 172 ASP A O 1
ATOM 1381 N N . LEU A 1 173 ? -16.176 -5.553 -17.040 1.00 67.19 173 LEU A N 1
ATOM 1382 C CA . LEU A 1 173 ? -15.434 -6.799 -16.815 1.00 67.19 173 LEU A CA 1
ATOM 1383 C C . LEU A 1 173 ? -16.122 -7.674 -15.765 1.00 67.19 173 LEU A C 1
ATOM 1385 O O . LEU A 1 173 ? -16.269 -8.873 -15.974 1.00 67.19 173 LEU A O 1
ATOM 1389 N N . ALA A 1 174 ? -16.582 -7.072 -14.667 1.00 63.47 174 ALA A N 1
ATOM 1390 C CA . ALA A 1 174 ? -17.298 -7.794 -13.626 1.00 63.47 174 ALA A CA 1
ATOM 1391 C C . ALA A 1 174 ? -18.590 -8.424 -14.175 1.00 63.47 174 ALA A C 1
ATOM 1393 O O . ALA A 1 174 ? -18.829 -9.603 -13.949 1.00 63.47 174 ALA A O 1
ATOM 1394 N N . GLU A 1 175 ? -19.401 -7.689 -14.944 1.00 64.88 175 GLU A N 1
ATOM 1395 C CA . GLU A 1 175 ? -20.651 -8.229 -15.509 1.00 64.88 175 GLU A CA 1
ATOM 1396 C C . GLU A 1 175 ? -20.441 -9.452 -16.411 1.00 64.88 175 GLU A C 1
ATOM 1398 O O . GLU A 1 175 ? -21.311 -10.318 -16.465 1.00 64.88 175 GLU A O 1
ATOM 1403 N N . LYS A 1 176 ? -19.291 -9.551 -17.087 1.00 59.50 176 LYS A N 1
ATOM 1404 C CA . LYS A 1 176 ? -18.960 -10.701 -17.936 1.00 59.50 176 LYS A CA 1
ATOM 1405 C C . LYS A 1 176 ? -18.574 -11.948 -17.143 1.00 59.50 176 LYS A C 1
ATOM 1407 O O . LYS A 1 176 ? -18.971 -13.029 -17.548 1.00 59.50 176 LYS A O 1
ATOM 1412 N N . ASP A 1 177 ? -17.858 -11.796 -16.031 1.00 55.12 177 ASP A N 1
ATOM 1413 C CA . ASP A 1 177 ? -17.405 -12.928 -15.207 1.00 55.12 177 ASP A CA 1
ATOM 1414 C C . ASP A 1 177 ? -18.474 -13.420 -14.203 1.00 55.12 177 ASP A C 1
ATOM 1416 O O . ASP A 1 177 ? -18.350 -14.520 -13.676 1.00 55.12 177 ASP A O 1
ATOM 1420 N N . TRP A 1 178 ? -19.519 -12.628 -13.913 1.00 50.38 178 TRP A N 1
ATOM 1421 C CA . TRP A 1 178 ? -20.599 -12.997 -12.974 1.00 50.38 178 TRP A CA 1
ATOM 1422 C C . TRP A 1 178 ? -21.819 -13.678 -13.626 1.00 50.38 178 TRP A C 1
ATOM 1424 O O . TRP A 1 178 ? -22.724 -14.104 -12.905 1.00 50.38 178 TRP A O 1
ATOM 1434 N N . LEU A 1 179 ? -21.889 -13.731 -14.961 1.00 40.03 179 LEU A N 1
ATOM 1435 C CA . LEU A 1 179 ? -22.996 -14.345 -15.716 1.00 40.03 179 LEU A CA 1
ATOM 1436 C C . LEU A 1 179 ? -22.673 -15.747 -16.275 1.00 40.03 179 LEU A C 1
ATOM 1438 O O . LEU A 1 179 ? -23.554 -16.340 -16.901 1.00 40.03 179 LEU A O 1
ATOM 1442 N N . ASP A 1 180 ? -21.475 -16.272 -16.002 1.00 34.75 180 ASP A N 1
ATOM 1443 C CA . ASP A 1 180 ? -21.066 -17.671 -16.228 1.00 34.75 180 ASP A CA 1
ATOM 1444 C C . ASP A 1 180 ? -20.997 -18.449 -14.896 1.00 34.75 180 ASP A C 1
ATOM 1446 O O . ASP A 1 180 ? -21.268 -19.676 -14.908 1.00 34.75 180 ASP A O 1
#

Organism: Sinocyclocheilus grahami (NCBI:txid75366)

Radius of gyration: 20.85 Å; chains: 1; bounding box: 50×30×81 Å

Secondary structure (DSSP, 8-state):
----------TTHHHHHHHHHIIIIIHHHHHHHHHHHHHHHHHHHTTSTTHHHHHHHHHHHHHHHHHHHHH-GGGHHHHHT-HHHHHHHS---HHHHHHHHHHHHHHHTSHHHHHHS-HHHHHHHHHHHHHHHHH---HHHHHHHHHHHHHHHTT-HHHHHHHHHH-HHHHHHHHHHS--

Foldseek 3Di:
DDDDDDPDPPPCVVVVVVVCCVLPPVLLVVLLVLLVQLLVLVVDLPVDPCNVVSLVVSLVSLLVSLVSCLVRVVCLVSLLPHPSNVSLLPDLDPSSLLSLLLSLLSSLVDLPNLVPDDPVSVVSSLVSLVCNLVSDPDVSSVVSSVSSLVSNVVNDPVSLVVCVVPPVVVNVVVVVVVVD

InterPro domains:
  IPR028765 IQ calmodulin-binding motif-containing protein 1 [PTHR15673] (7-178)

pLDDT: mean 84.53, std 15.57, range [34.75, 98.44]

Sequence (180 aa):
SSQDSRSTCCVGLGAFRDVEVFSHEFLPTVVESLLFLADRLMNRALPDKAYNEMICLFRKVFDSIGWLLRVHTHLIHHVLRSKHNESFQICEDDDVSIVTVIMWNNIFQGKRVQQKMGNRALTDIMDDIVYKMSSSSNPVIGRAAVKTLVLIMDHSSSTHQLIHRRYRGLADLAEKDWLD